Protein AF-A0A071MV81-F1 (afdb_monomer_lite)

Secondary structure (DSSP, 8-state):
-EEEEEEPBTTEEEEE--GGG--SSGGGEEEEEEESSSS---EEEE-SSSEEEEE-SSS-EEEEEEEE-

Organism: NCBI:txid95486

Radius of gyration: 11.31 Å; chains: 1; bounding box: 30×18×29 Å

pLDDT: mean 87.79, std 4.38, range [75.75, 93.31]

Sequence (69 aa):
MVHGSVALASGSATVKLTGPAVYTSASSYTCTANDTTAANAVKVSQDSGASITFTGTGTNTVQFLCAGN

Structure (mmCIF, N/CA/C/O backbone):
data_AF-A0A071MV81-F1
#
_entry.id   AF-A0A071MV81-F1
#
loop_
_atom_site.group_PDB
_atom_site.id
_atom_site.type_symbol
_atom_site.label_atom_id
_atom_site.label_alt_id
_atom_site.label_comp_id
_atom_site.label_asym_id
_atom_site.label_entity_id
_atom_site.label_seq_id
_atom_site.pdbx_PDB_ins_code
_atom_site.Cartn_x
_atom_site.Cartn_y
_atom_site.Cartn_z
_atom_site.occupancy
_atom_site.B_iso_or_equiv
_atom_site.auth_seq_id
_atom_site.auth_comp_id
_atom_site.auth_asym_id
_atom_site.auth_atom_id
_atom_site.pdbx_PDB_model_num
ATOM 1 N N . MET A 1 1 ? 1.432 -1.897 -11.108 1.00 78.38 1 MET A N 1
ATOM 2 C CA . MET A 1 1 ? 0.358 -1.453 -10.191 1.00 78.38 1 MET A CA 1
ATOM 3 C C . MET A 1 1 ? 0.382 -2.327 -8.951 1.00 78.38 1 MET A C 1
ATOM 5 O O . MET A 1 1 ? 0.523 -3.536 -9.085 1.00 78.38 1 MET A O 1
ATOM 9 N N . VAL A 1 2 ? 0.288 -1.727 -7.769 1.00 86.75 2 VAL A N 1
ATOM 10 C CA . VAL A 1 2 ? 0.285 -2.416 -6.471 1.00 86.75 2 VAL A CA 1
ATOM 11 C C . VAL A 1 2 ? -1.082 -2.217 -5.838 1.00 86.75 2 VAL A C 1
ATOM 13 O O . VAL A 1 2 ? -1.591 -1.102 -5.838 1.00 86.75 2 VAL A O 1
ATOM 16 N N . HIS A 1 3 ? -1.674 -3.277 -5.306 1.00 89.44 3 HIS A N 1
ATOM 17 C CA . HIS A 1 3 ? -2.948 -3.208 -4.602 1.00 89.44 3 HIS A CA 1
ATOM 18 C C . HIS A 1 3 ? -2.888 -4.061 -3.343 1.00 89.44 3 HIS A C 1
ATOM 20 O O . HIS A 1 3 ? -2.175 -5.064 -3.301 1.00 89.44 3 HIS A O 1
ATOM 26 N N . GLY A 1 4 ? -3.619 -3.652 -2.316 1.00 90.06 4 GLY A N 1
ATOM 27 C CA . GLY A 1 4 ? -3.681 -4.380 -1.060 1.00 90.06 4 GLY A CA 1
ATOM 28 C C . GLY A 1 4 ? -4.682 -3.764 -0.099 1.00 90.06 4 GLY A C 1
ATOM 29 O O . GLY A 1 4 ? -5.340 -2.771 -0.402 1.00 90.06 4 GLY A O 1
ATOM 30 N N . SER A 1 5 ? -4.788 -4.362 1.079 1.00 90.44 5 SER A N 1
ATOM 31 C CA . SER A 1 5 ? -5.612 -3.861 2.174 1.00 90.44 5 SER A CA 1
ATOM 32 C C . SER A 1 5 ? -4.799 -3.810 3.455 1.00 90.44 5 SER A C 1
ATOM 34 O O . SER A 1 5 ? -4.000 -4.709 3.718 1.00 90.44 5 SER A O 1
ATOM 36 N N . VAL A 1 6 ? -5.024 -2.783 4.264 1.00 91.12 6 VAL A N 1
ATOM 37 C CA . VAL A 1 6 ? -4.383 -2.624 5.566 1.00 91.12 6 VAL A CA 1
ATOM 38 C C . VAL A 1 6 ? -5.414 -2.202 6.607 1.00 91.12 6 VAL A C 1
ATOM 40 O O . VAL A 1 6 ? -6.277 -1.365 6.343 1.00 91.12 6 VAL A O 1
ATOM 43 N N . ALA A 1 7 ? -5.340 -2.804 7.790 1.00 90.62 7 ALA A N 1
ATOM 44 C CA . ALA A 1 7 ? -6.140 -2.386 8.932 1.00 90.62 7 ALA A CA 1
ATOM 45 C C . ALA A 1 7 ? -5.437 -1.226 9.644 1.00 90.62 7 ALA A C 1
ATOM 47 O O . ALA A 1 7 ? -4.248 -1.314 9.955 1.00 90.62 7 ALA A O 1
ATOM 48 N N . LEU A 1 8 ? -6.168 -0.147 9.903 1.00 87.44 8 LEU A N 1
ATOM 49 C CA . LEU A 1 8 ? -5.686 0.964 10.706 1.00 87.44 8 LEU A CA 1
ATOM 50 C C . LEU A 1 8 ? -5.686 0.532 12.166 1.00 87.44 8 LEU A C 1
ATOM 52 O O . LEU A 1 8 ? -6.709 0.116 12.708 1.00 87.44 8 LEU A O 1
ATOM 56 N N . ALA A 1 9 ? -4.537 0.660 12.813 1.00 85.00 9 ALA A N 1
ATOM 57 C CA . ALA A 1 9 ? -4.431 0.550 14.254 1.00 85.00 9 ALA A CA 1
ATOM 58 C C . ALA A 1 9 ? -4.485 1.972 14.811 1.00 85.00 9 ALA A C 1
ATOM 60 O O . ALA A 1 9 ? -3.617 2.793 14.518 1.00 85.00 9 ALA A O 1
ATOM 61 N N . SER A 1 10 ? -5.514 2.294 15.598 1.00 83.94 10 SER A N 1
ATOM 62 C CA . SER A 1 10 ? -5.668 3.627 16.211 1.00 83.94 10 SER A CA 1
ATOM 63 C C . SER A 1 10 ? -5.630 4.800 15.210 1.00 83.94 10 SER A C 1
ATOM 65 O O . SER A 1 10 ? -5.090 5.861 15.505 1.00 83.94 10 SER A O 1
ATOM 67 N N . GLY A 1 11 ? -6.213 4.625 14.020 1.00 84.94 11 GLY A N 1
ATOM 68 C CA . GLY A 1 11 ? -6.289 5.675 13.001 1.00 84.94 11 GLY A CA 1
ATOM 69 C C . GLY A 1 11 ? -5.060 5.800 12.098 1.00 84.94 11 GLY A C 1
ATOM 70 O O . GLY A 1 11 ? -5.033 6.692 11.253 1.00 84.94 11 GLY A O 1
ATOM 71 N N . SER A 1 12 ? -4.066 4.915 12.189 1.00 90.00 12 SER A N 1
ATOM 72 C CA . SER A 1 12 ? -2.951 4.900 11.237 1.00 90.00 12 SER A CA 1
ATOM 73 C C . SER A 1 12 ? -2.484 3.491 10.880 1.00 90.00 12 SER A C 1
ATOM 75 O O . SER A 1 12 ? -2.681 2.528 11.619 1.00 90.00 12 SER A O 1
ATOM 77 N N . ALA A 1 13 ? -1.889 3.362 9.700 1.00 92.25 13 ALA A N 1
ATOM 78 C CA . ALA A 1 13 ? -1.226 2.152 9.249 1.00 92.25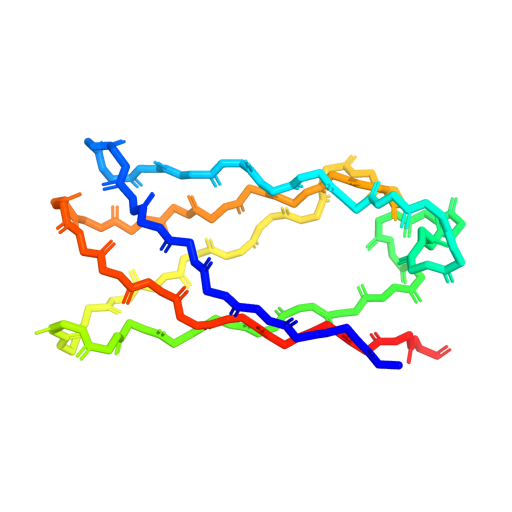 13 ALA A CA 1
ATOM 79 C C . ALA A 1 13 ? -0.090 2.499 8.291 1.00 92.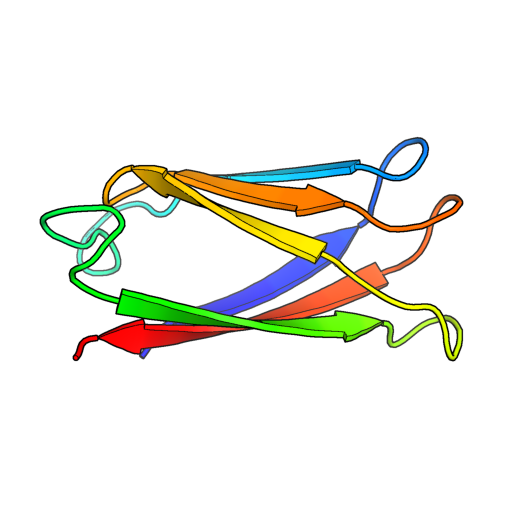25 13 ALA A C 1
ATOM 81 O O . ALA A 1 13 ? -0.262 3.321 7.396 1.00 92.25 13 ALA A O 1
ATOM 82 N N . THR A 1 14 ? 1.048 1.828 8.429 1.00 91.94 14 THR A N 1
ATOM 83 C CA . THR A 1 14 ? 2.169 1.976 7.498 1.00 91.94 14 THR A CA 1
ATOM 84 C C . THR A 1 14 ? 2.338 0.688 6.710 1.00 91.94 14 THR A C 1
ATOM 86 O O . THR A 1 14 ? 2.497 -0.391 7.277 1.00 91.94 14 THR A O 1
ATOM 89 N N . VAL A 1 15 ? 2.316 0.808 5.388 1.00 91.12 15 VAL A N 1
ATOM 90 C CA . VAL A 1 15 ? 2.573 -0.278 4.450 1.00 91.12 15 VAL A CA 1
ATOM 91 C C . VAL A 1 15 ? 3.966 -0.102 3.877 1.00 91.12 15 VAL A C 1
ATOM 93 O O . VAL A 1 15 ? 4.318 0.961 3.362 1.00 91.12 15 VAL A O 1
ATOM 96 N N . LYS A 1 16 ? 4.749 -1.178 3.936 1.00 91.62 16 LYS A N 1
ATOM 97 C CA . LYS A 1 16 ? 6.058 -1.256 3.300 1.00 91.62 16 LYS A CA 1
ATOM 98 C C . LYS A 1 16 ? 5.980 -2.155 2.072 1.00 91.62 16 LYS A C 1
ATOM 100 O O . LYS A 1 16 ? 5.738 -3.353 2.191 1.00 91.62 16 LYS A O 1
ATOM 105 N N . LEU A 1 17 ? 6.191 -1.568 0.904 1.00 87.06 17 LEU A N 1
ATOM 106 C CA . LEU A 1 17 ? 6.347 -2.273 -0.358 1.00 87.06 17 LEU A CA 1
ATOM 107 C C . LEU A 1 17 ? 7.671 -3.037 -0.351 1.00 87.06 17 LEU A C 1
ATOM 109 O O . LEU A 1 17 ? 8.690 -2.558 0.154 1.00 87.06 17 LEU A O 1
ATOM 113 N N . THR A 1 18 ? 7.661 -4.235 -0.921 1.00 86.00 18 THR A N 1
ATOM 114 C CA . THR A 1 18 ? 8.840 -5.095 -1.033 1.00 86.00 18 THR A CA 1
ATOM 115 C C . THR A 1 18 ? 8.917 -5.714 -2.425 1.00 86.00 18 THR A C 1
ATOM 117 O O . THR A 1 18 ? 7.924 -5.805 -3.150 1.00 86.00 18 THR A O 1
ATOM 120 N N . GLY A 1 19 ? 10.125 -6.118 -2.823 1.00 81.75 19 GLY A N 1
ATOM 121 C CA . GLY A 1 19 ? 10.364 -6.744 -4.121 1.00 81.75 19 GLY A CA 1
ATOM 122 C C . GLY A 1 19 ? 10.109 -5.796 -5.307 1.00 81.75 19 GLY A C 1
ATOM 123 O O . GLY A 1 19 ? 10.368 -4.598 -5.193 1.00 81.75 19 GLY A O 1
ATOM 124 N N . PRO A 1 20 ? 9.601 -6.300 -6.447 1.00 75.75 20 PRO A N 1
ATOM 125 C CA . PRO A 1 20 ? 9.426 -5.510 -7.673 1.00 75.75 20 PRO A CA 1
ATOM 126 C C . PRO A 1 20 ? 8.319 -4.446 -7.575 1.00 75.75 20 PRO A C 1
ATOM 128 O O . PRO A 1 20 ? 8.116 -3.681 -8.511 1.00 75.75 20 PRO A O 1
ATOM 131 N N . ALA A 1 21 ? 7.588 -4.404 -6.457 1.00 77.31 21 ALA A N 1
ATOM 132 C CA . ALA A 1 21 ? 6.562 -3.409 -6.168 1.00 77.31 21 ALA A CA 1
ATOM 133 C C . ALA A 1 21 ? 7.130 -2.095 -5.598 1.00 77.31 21 ALA A C 1
ATOM 135 O O . ALA A 1 21 ? 6.373 -1.145 -5.416 1.00 77.31 21 ALA A O 1
ATOM 136 N N . VAL A 1 22 ? 8.429 -2.040 -5.279 1.00 86.44 22 VAL A N 1
ATOM 137 C CA . VAL A 1 22 ? 9.091 -0.839 -4.754 1.00 86.44 22 VAL A CA 1
ATOM 138 C C . VAL A 1 22 ? 9.307 0.176 -5.872 1.00 86.44 22 VAL A C 1
ATOM 140 O O . VAL A 1 22 ? 9.906 -0.132 -6.900 1.00 86.44 22 VAL A O 1
ATOM 143 N N . TYR A 1 23 ? 8.861 1.407 -5.646 1.00 88.00 23 TYR A N 1
ATOM 144 C CA . TYR A 1 23 ? 9.104 2.530 -6.541 1.00 88.00 23 TYR A CA 1
ATOM 145 C C . TYR A 1 23 ? 10.443 3.207 -6.235 1.00 88.00 23 TYR A C 1
ATOM 147 O O . TYR A 1 23 ? 11.025 3.045 -5.163 1.00 88.00 23 TYR A O 1
ATOM 155 N N . THR A 1 24 ? 10.932 4.013 -7.174 1.00 86.31 24 THR A N 1
ATOM 156 C CA . THR A 1 24 ? 12.201 4.745 -7.042 1.00 86.31 24 THR A CA 1
ATOM 157 C C . THR A 1 24 ?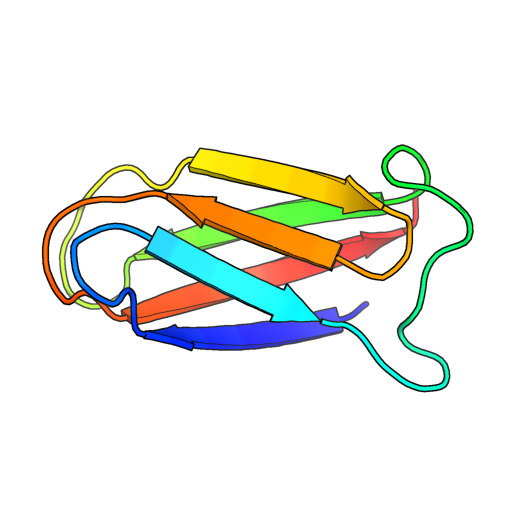 12.147 5.864 -6.004 1.00 86.31 24 THR A C 1
ATOM 159 O O . THR A 1 24 ? 13.134 6.133 -5.325 1.00 86.31 24 THR A O 1
ATOM 162 N N . SER A 1 25 ? 11.014 6.554 -5.869 1.00 87.56 25 SER A N 1
ATOM 163 C CA . SER A 1 25 ? 10.828 7.679 -4.943 1.00 87.56 25 SER A CA 1
ATOM 164 C C . SER A 1 25 ? 9.350 7.864 -4.610 1.00 87.56 25 SER A C 1
ATOM 166 O O . SER A 1 25 ? 8.496 7.372 -5.341 1.00 87.56 25 SER A O 1
ATOM 168 N N . ALA A 1 26 ? 9.044 8.600 -3.537 1.00 88.00 26 ALA A N 1
ATOM 169 C CA . ALA A 1 26 ? 7.669 8.901 -3.120 1.00 88.00 26 ALA A CA 1
ATOM 170 C C . ALA A 1 26 ? 6.829 9.588 -4.215 1.00 88.00 26 ALA A C 1
ATOM 172 O O . ALA A 1 26 ? 5.632 9.361 -4.303 1.00 88.00 26 ALA A O 1
ATOM 173 N N . SER A 1 27 ? 7.461 10.393 -5.072 1.00 88.38 27 SER A N 1
ATOM 174 C CA . SER A 1 27 ? 6.826 11.097 -6.194 1.00 88.38 27 SER A CA 1
ATOM 175 C C . SER A 1 27 ? 6.756 10.280 -7.490 1.00 88.38 27 SER A C 1
ATOM 177 O O . SER A 1 27 ? 6.139 10.714 -8.460 1.00 88.38 27 SER A O 1
ATOM 179 N N . SER A 1 28 ? 7.384 9.102 -7.540 1.00 89.25 28 SER A N 1
ATOM 180 C CA . SER A 1 28 ? 7.354 8.227 -8.721 1.00 89.25 28 SER A CA 1
ATOM 181 C C . SER A 1 28 ? 6.057 7.424 -8.832 1.00 89.25 28 SER A C 1
ATOM 183 O O . SER A 1 28 ? 5.878 6.683 -9.794 1.00 89.25 28 SER A O 1
ATOM 185 N N . TYR A 1 29 ? 5.168 7.536 -7.846 1.00 90.50 29 TYR A N 1
ATOM 186 C CA . TYR A 1 29 ? 3.907 6.818 -7.805 1.00 90.50 29 TYR A CA 1
ATOM 187 C C . TYR A 1 29 ? 2.854 7.598 -7.029 1.00 90.50 29 TYR A C 1
ATOM 189 O O . TYR A 1 29 ? 3.166 8.404 -6.158 1.00 90.50 29 TYR A O 1
ATOM 197 N N . THR A 1 30 ? 1.596 7.309 -7.331 1.00 90.50 30 THR A N 1
ATOM 198 C CA . THR A 1 30 ? 0.440 7.858 -6.629 1.00 90.50 30 THR A CA 1
ATOM 199 C C . THR A 1 30 ? -0.356 6.714 -6.026 1.00 90.50 30 THR A C 1
ATOM 201 O O . THR A 1 30 ? -0.623 5.716 -6.699 1.00 90.50 30 THR A O 1
ATOM 204 N N . CYS A 1 31 ? -0.754 6.857 -4.761 1.00 90.69 31 CYS A N 1
ATOM 205 C CA . CYS A 1 31 ? -1.630 5.905 -4.088 1.00 90.69 31 CYS A CA 1
ATOM 206 C C . CYS A 1 31 ? -2.978 6.531 -3.765 1.00 90.69 31 CYS A C 1
ATOM 208 O O . CYS A 1 31 ? -3.057 7.640 -3.240 1.00 90.69 31 CYS A O 1
ATOM 210 N N . THR A 1 32 ? -4.026 5.758 -4.001 1.00 90.81 32 THR A N 1
ATOM 211 C CA . THR A 1 32 ? -5.381 6.034 -3.531 1.00 90.81 32 THR A CA 1
ATOM 212 C C . THR A 1 32 ? -5.733 5.047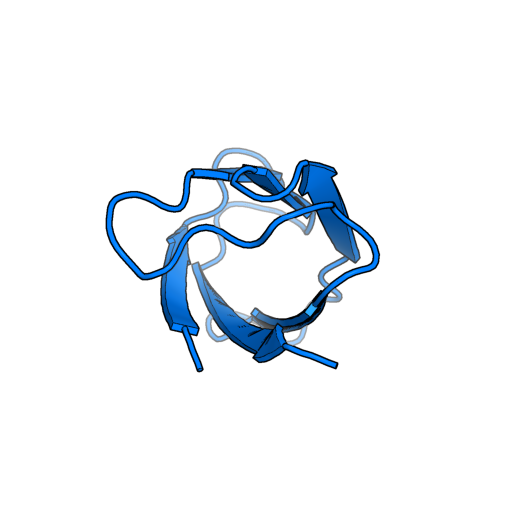 -2.430 1.00 90.81 32 THR A C 1
ATOM 214 O O . THR A 1 32 ? -5.207 3.933 -2.395 1.00 90.81 32 THR A O 1
ATOM 217 N N . ALA A 1 33 ? -6.587 5.474 -1.509 1.00 90.56 33 ALA A N 1
ATOM 218 C CA . ALA A 1 33 ? -7.050 4.670 -0.392 1.00 90.56 33 ALA A CA 1
ATOM 219 C C . ALA A 1 33 ? -8.554 4.847 -0.228 1.00 90.56 33 ALA A C 1
ATOM 221 O O . ALA A 1 33 ? -9.052 5.969 -0.292 1.00 90.56 33 ALA A O 1
ATOM 222 N N . ASN A 1 34 ? -9.253 3.743 0.004 1.00 89.56 34 ASN A N 1
ATOM 223 C CA . ASN A 1 34 ? -10.677 3.718 0.274 1.00 89.56 34 ASN A CA 1
ATOM 224 C C . ASN A 1 34 ? -10.942 2.937 1.561 1.00 89.56 34 ASN A C 1
ATOM 226 O O . ASN A 1 34 ? -10.542 1.777 1.682 1.00 89.56 34 ASN A O 1
ATOM 230 N N . ASP A 1 35 ? -11.622 3.567 2.513 1.00 87.62 35 ASP A N 1
ATOM 231 C CA . ASP A 1 35 ? -12.130 2.883 3.697 1.00 87.62 35 ASP A CA 1
ATOM 232 C C . ASP A 1 35 ? -13.303 1.984 3.289 1.00 87.62 35 ASP A C 1
ATOM 234 O O . ASP A 1 35 ? -14.242 2.405 2.615 1.00 87.62 35 ASP A O 1
ATOM 238 N N . THR A 1 36 ? -13.199 0.705 3.637 1.00 85.44 36 THR A N 1
ATOM 239 C CA . THR A 1 36 ? -14.202 -0.318 3.297 1.00 85.44 36 THR A CA 1
ATOM 240 C C . THR A 1 36 ? -15.054 -0.735 4.483 1.00 85.44 36 THR A C 1
ATOM 242 O O . THR A 1 36 ? -16.009 -1.488 4.327 1.00 85.44 36 THR A O 1
ATOM 245 N N . THR A 1 37 ? -14.721 -0.233 5.667 1.00 84.00 37 THR A N 1
ATOM 246 C CA . THR A 1 37 ? -15.460 -0.475 6.906 1.00 84.00 37 THR A CA 1
ATOM 247 C C . THR A 1 37 ? -16.457 0.637 7.205 1.00 84.00 37 THR A C 1
ATOM 249 O O . THR A 1 37 ? -17.548 0.357 7.692 1.00 84.00 37 THR A O 1
ATOM 252 N N . ALA A 1 38 ? -16.115 1.886 6.889 1.00 76.88 38 ALA A N 1
ATOM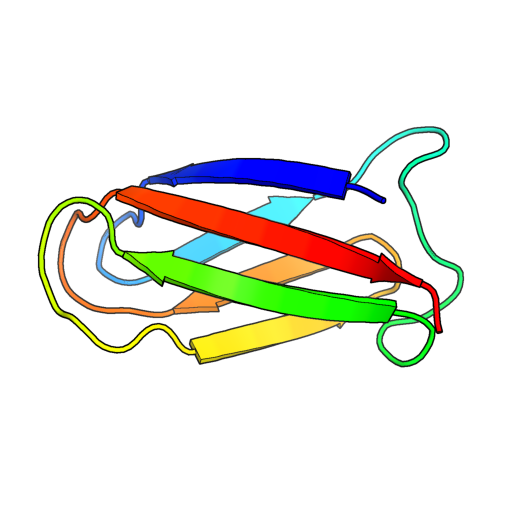 253 C CA . ALA A 1 38 ? -16.982 3.047 7.046 1.00 76.88 38 ALA A CA 1
ATOM 254 C C . ALA A 1 38 ? -16.690 4.086 5.952 1.00 76.88 38 ALA A C 1
ATOM 256 O O . ALA A 1 38 ? -15.635 4.061 5.328 1.00 76.88 38 ALA A O 1
ATOM 257 N N . ALA A 1 39 ? -17.606 5.027 5.722 1.00 78.25 39 ALA A N 1
ATOM 258 C CA . ALA A 1 39 ? -17.411 6.117 4.761 1.00 78.25 39 ALA A CA 1
ATOM 259 C C . ALA A 1 39 ? -16.529 7.238 5.350 1.00 78.25 39 ALA A C 1
ATOM 261 O O . ALA A 1 39 ? -16.950 8.391 5.447 1.00 78.25 39 ALA A O 1
ATOM 262 N N . ASN A 1 40 ? -15.314 6.890 5.782 1.00 82.94 40 ASN A N 1
ATOM 263 C CA . ASN A 1 40 ? -14.414 7.803 6.479 1.00 82.94 40 ASN A CA 1
ATOM 264 C C . ASN A 1 40 ? -13.271 8.241 5.557 1.00 82.94 40 ASN A C 1
ATOM 266 O O . ASN A 1 40 ? -12.794 7.485 4.711 1.00 82.94 40 ASN A O 1
ATOM 270 N N . ALA A 1 41 ? -12.822 9.487 5.719 1.00 82.81 41 ALA A N 1
ATOM 271 C CA . ALA A 1 41 ? -11.721 10.021 4.927 1.00 82.81 41 ALA A CA 1
ATOM 272 C C . ALA A 1 41 ? -10.392 9.362 5.325 1.00 82.81 41 ALA A C 1
ATOM 274 O O . ALA A 1 41 ? -10.060 9.275 6.510 1.00 82.81 41 ALA A O 1
ATOM 275 N N . VAL A 1 42 ? -9.609 8.956 4.323 1.00 89.94 42 VAL A N 1
ATOM 276 C CA . VAL A 1 42 ? -8.264 8.405 4.506 1.00 89.94 42 VAL A CA 1
ATOM 277 C C . VAL A 1 42 ? -7.259 9.313 3.816 1.00 89.94 42 VAL A C 1
ATOM 279 O O . VAL A 1 42 ? -7.324 9.549 2.612 1.00 89.94 42 VAL A O 1
ATOM 282 N N . LYS A 1 43 ? -6.294 9.809 4.581 1.00 90.94 43 LYS A N 1
ATOM 283 C CA . LYS A 1 43 ? -5.119 10.499 4.069 1.00 90.94 43 LYS A CA 1
ATOM 284 C C . LYS A 1 43 ? -4.056 9.471 3.705 1.00 90.94 43 LYS A C 1
ATOM 286 O O . LYS A 1 43 ? -3.709 8.617 4.518 1.00 90.94 43 LYS A O 1
ATOM 291 N N . VAL A 1 44 ? -3.497 9.600 2.508 1.00 92.12 44 VAL A N 1
ATOM 292 C CA . VAL A 1 44 ? -2.352 8.803 2.063 1.00 92.12 44 VAL A CA 1
ATOM 293 C C . VAL A 1 44 ? -1.105 9.678 2.051 1.00 92.12 44 VAL A C 1
ATOM 295 O O . VAL A 1 44 ? -1.146 10.815 1.586 1.00 92.12 44 VAL A O 1
ATOM 298 N N . SER A 1 45 ? -0.005 9.160 2.585 1.00 92.69 45 SER A N 1
ATOM 299 C CA . SER A 1 45 ? 1.311 9.796 2.599 1.00 92.69 45 SER A CA 1
ATOM 300 C C . SER A 1 45 ? 2.326 8.826 2.015 1.00 92.69 45 SER A C 1
ATOM 302 O O . SER A 1 45 ? 2.523 7.749 2.569 1.00 92.69 45 SER A O 1
ATOM 304 N N . GLN A 1 46 ? 2.948 9.167 0.889 1.00 92.25 46 GLN A N 1
ATOM 305 C CA . GLN A 1 46 ? 4.085 8.407 0.370 1.00 92.25 46 GLN A CA 1
ATOM 306 C C . GLN A 1 46 ? 5.350 8.934 1.054 1.00 92.25 46 GLN A C 1
ATOM 308 O O . GLN A 1 46 ? 5.806 10.033 0.752 1.00 92.25 46 GLN A O 1
ATOM 313 N N . ASP A 1 47 ? 5.909 8.171 1.990 1.00 90.31 47 ASP A N 1
ATOM 314 C CA . ASP A 1 47 ? 7.089 8.599 2.751 1.00 90.31 47 ASP A CA 1
ATOM 315 C C . ASP A 1 47 ? 8.388 8.272 1.996 1.00 90.31 47 ASP A C 1
ATOM 317 O O . ASP A 1 47 ? 9.395 8.965 2.121 1.00 90.31 47 ASP A O 1
ATOM 321 N N . SER A 1 48 ? 8.380 7.207 1.187 1.00 89.94 48 SER A N 1
ATOM 322 C CA . SER A 1 48 ? 9.501 6.831 0.317 1.00 89.94 48 SER A CA 1
ATOM 323 C C . SER A 1 48 ? 9.024 6.027 -0.894 1.00 89.94 48 SER A C 1
ATOM 325 O O . SER A 1 48 ? 7.841 5.731 -1.017 1.00 89.94 48 SER A O 1
ATOM 327 N N . GLY A 1 49 ? 9.938 5.602 -1.770 1.00 88.38 49 GLY A N 1
ATOM 328 C CA . GLY A 1 49 ? 9.642 4.647 -2.848 1.00 88.38 49 GLY A CA 1
ATOM 329 C C . GLY A 1 49 ? 9.037 3.312 -2.376 1.00 88.38 49 GLY A C 1
ATOM 330 O O . GLY A 1 49 ? 8.343 2.634 -3.129 1.00 88.38 49 GLY A O 1
ATOM 331 N N . ALA A 1 50 ? 9.266 2.951 -1.111 1.00 90.38 50 ALA A N 1
ATOM 332 C CA . ALA A 1 50 ? 8.825 1.692 -0.523 1.00 90.38 50 ALA A CA 1
ATOM 333 C C . ALA A 1 50 ? 7.881 1.858 0.675 1.00 90.38 50 ALA A C 1
ATOM 335 O O . ALA A 1 50 ? 7.412 0.852 1.191 1.00 90.38 50 ALA A O 1
ATOM 336 N N . SER A 1 51 ? 7.624 3.073 1.160 1.00 91.69 51 SER A N 1
ATOM 337 C CA . SER A 1 51 ? 6.872 3.291 2.403 1.00 91.69 51 SER A CA 1
ATOM 338 C C . SER A 1 51 ? 5.693 4.212 2.170 1.00 91.69 51 SER A C 1
ATOM 340 O O . SER A 1 51 ? 5.862 5.312 1.644 1.00 91.69 51 SER A O 1
ATOM 342 N N . ILE A 1 52 ? 4.522 3.761 2.609 1.00 93.19 52 ILE A N 1
ATOM 343 C CA . ILE A 1 52 ? 3.270 4.497 2.507 1.00 93.19 52 ILE A CA 1
ATOM 344 C C . ILE A 1 52 ? 2.592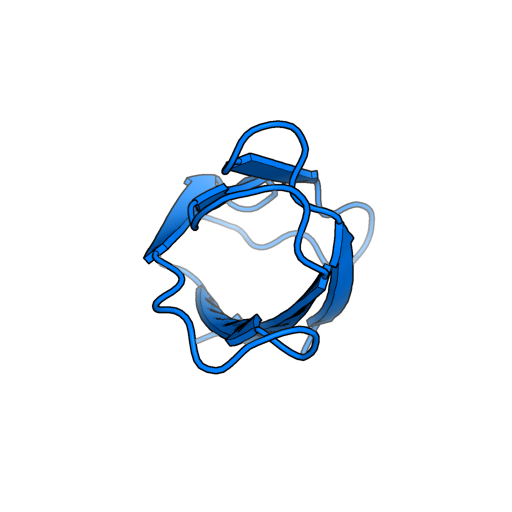 4.474 3.867 1.00 93.19 52 ILE A C 1
ATOM 346 O O . ILE A 1 52 ? 2.357 3.405 4.427 1.00 93.19 52 ILE A O 1
ATOM 350 N N . THR A 1 53 ? 2.222 5.640 4.370 1.00 93.31 53 THR A N 1
ATOM 351 C CA . THR A 1 53 ? 1.435 5.775 5.588 1.00 93.31 53 THR A CA 1
ATOM 352 C C . THR A 1 53 ? 0.009 6.182 5.237 1.00 93.31 53 THR A C 1
ATOM 354 O O . THR A 1 53 ? -0.236 7.185 4.567 1.00 93.31 53 THR A O 1
ATOM 357 N N . PHE A 1 54 ? -0.942 5.387 5.705 1.00 92.00 54 PHE A N 1
ATOM 358 C CA . PHE A 1 54 ? -2.371 5.642 5.650 1.00 92.00 54 PHE A CA 1
ATOM 359 C C . PHE A 1 54 ? -2.820 6.161 7.009 1.00 92.00 54 PHE A C 1
ATOM 361 O O . PHE A 1 54 ? -2.496 5.589 8.049 1.00 92.00 54 PHE A O 1
ATOM 368 N N . THR A 1 55 ? -3.568 7.255 7.013 1.00 91.12 55 THR A N 1
ATOM 369 C CA . THR A 1 55 ? -4.131 7.844 8.227 1.00 91.12 55 THR A CA 1
ATOM 370 C C . THR A 1 55 ? -5.619 8.039 8.024 1.00 91.12 55 THR A C 1
ATOM 372 O O . THR A 1 55 ? -6.043 8.622 7.036 1.00 91.12 55 THR A O 1
ATOM 375 N N . GLY A 1 56 ? -6.411 7.555 8.960 1.00 87.94 56 GLY A N 1
ATOM 376 C CA . GLY A 1 56 ? -7.859 7.651 8.962 1.00 87.94 56 GLY A CA 1
ATOM 377 C C . GLY A 1 56 ? -8.341 7.726 10.401 1.00 87.94 56 GLY A C 1
ATOM 378 O O . GLY A 1 56 ? -7.672 8.281 11.270 1.00 87.94 56 GLY A O 1
ATOM 379 N N . THR A 1 57 ? -9.499 7.147 10.673 1.00 83.31 57 THR A N 1
ATOM 380 C CA . THR A 1 57 ? -10.114 7.187 12.004 1.00 83.31 57 THR A CA 1
ATOM 381 C C . THR A 1 57 ? -10.419 5.781 12.492 1.00 83.31 57 THR A C 1
ATOM 383 O O . THR A 1 57 ? -10.856 4.947 11.704 1.00 83.31 57 THR A O 1
ATOM 386 N N . GLY A 1 58 ? -10.262 5.537 13.792 1.00 81.88 58 GLY A N 1
ATOM 387 C CA . GLY A 1 58 ? -10.659 4.272 14.410 1.00 81.88 58 GLY A CA 1
ATOM 388 C C . GLY A 1 58 ? -9.839 3.065 13.943 1.00 81.88 58 GLY A C 1
ATOM 389 O O . GLY A 1 58 ? -8.671 3.188 13.569 1.00 81.88 58 GLY A O 1
ATOM 390 N N . THR A 1 59 ? -10.456 1.886 14.012 1.00 81.44 59 THR A N 1
ATOM 391 C CA . THR A 1 59 ? -9.873 0.586 13.638 1.00 81.44 59 THR A CA 1
ATOM 392 C C . THR A 1 59 ? -10.516 0.054 12.365 1.00 81.44 59 THR A C 1
ATOM 394 O O . THR A 1 59 ? -11.179 -0.982 12.356 1.00 81.44 59 THR A O 1
ATOM 397 N N . ASN A 1 60 ? -10.361 0.831 11.301 1.00 85.25 60 ASN A N 1
ATOM 398 C CA . ASN A 1 60 ? -11.003 0.609 10.015 1.00 85.25 60 ASN A CA 1
ATOM 399 C C . ASN A 1 60 ? -10.084 -0.144 9.044 1.00 85.25 60 ASN A C 1
ATOM 401 O O . ASN A 1 60 ? -8.861 -0.079 9.163 1.00 85.25 60 ASN A O 1
ATOM 405 N N . THR A 1 61 ? -10.655 -0.845 8.063 1.00 89.50 61 THR A N 1
ATOM 406 C CA . THR A 1 61 ? -9.881 -1.502 6.996 1.00 89.50 61 THR A CA 1
ATOM 407 C C . THR A 1 61 ? -9.908 -0.666 5.730 1.00 89.50 61 THR A C 1
ATOM 409 O O . THR A 1 61 ? -10.969 -0.376 5.173 1.00 89.50 61 THR A O 1
ATOM 412 N N . VAL A 1 62 ? -8.718 -0.330 5.243 1.00 91.50 62 VAL A N 1
ATOM 413 C CA . VAL A 1 62 ? -8.520 0.492 4.056 1.00 91.50 62 VAL A CA 1
ATOM 414 C C . VAL A 1 62 ? -7.942 -0.350 2.934 1.00 91.50 62 VAL A C 1
ATOM 416 O O . VAL A 1 62 ? -6.915 -1.007 3.097 1.00 91.50 62 VAL A O 1
ATOM 419 N N . GLN A 1 63 ? -8.589 -0.300 1.774 1.00 92.38 63 GLN A N 1
ATOM 420 C CA . GLN A 1 63 ? -8.036 -0.816 0.529 1.00 92.38 63 GLN A CA 1
ATOM 421 C C . GLN A 1 63 ? -7.253 0.286 -0.166 1.00 92.38 63 GLN A C 1
ATOM 423 O O . GLN A 1 63 ? -7.736 1.410 -0.284 1.00 92.38 63 GLN A O 1
ATOM 428 N N . PHE A 1 64 ? -6.051 -0.027 -0.632 1.00 91.50 64 PHE A N 1
ATOM 429 C CA . PHE A 1 64 ? -5.196 0.924 -1.320 1.00 91.50 64 PHE A CA 1
ATOM 430 C C . PHE A 1 64 ? -4.760 0.403 -2.683 1.00 91.50 64 PHE A C 1
ATOM 432 O O . PHE A 1 64 ? -4.544 -0.795 -2.886 1.00 91.50 64 PHE A O 1
ATOM 439 N N . LEU A 1 65 ? -4.604 1.339 -3.614 1.00 91.44 65 LEU A N 1
ATOM 440 C CA . LEU A 1 65 ? -4.124 1.088 -4.962 1.00 91.44 65 LEU A CA 1
ATOM 441 C C . LEU A 1 65 ? -3.057 2.122 -5.308 1.00 91.44 65 LEU A C 1
ATOM 443 O O . LEU A 1 65 ? -3.329 3.322 -5.294 1.00 91.44 65 LEU A O 1
ATOM 447 N N . CYS A 1 66 ? -1.855 1.657 -5.626 1.00 90.94 66 CYS A N 1
ATOM 448 C CA . CYS A 1 66 ? -0.725 2.486 -6.013 1.00 90.94 66 CYS A CA 1
ATOM 449 C C . CYS A 1 66 ? -0.334 2.214 -7.465 1.00 90.94 66 CYS A C 1
ATOM 451 O O . CYS A 1 66 ? -0.106 1.064 -7.859 1.00 90.94 66 CYS A O 1
ATOM 453 N N . ALA A 1 67 ? -0.208 3.275 -8.251 1.00 89.94 67 ALA A N 1
ATOM 454 C CA . ALA A 1 67 ? 0.238 3.226 -9.635 1.00 89.94 67 ALA A CA 1
ATOM 455 C C . ALA A 1 67 ? 1.463 4.128 -9.817 1.00 89.94 67 ALA A C 1
ATOM 457 O O . ALA A 1 67 ? 1.508 5.223 -9.261 1.00 89.94 67 ALA A O 1
ATOM 458 N N . GLY A 1 68 ? 2.454 3.646 -10.573 1.00 87.06 68 GLY A N 1
ATOM 459 C CA . GLY A 1 68 ? 3.587 4.467 -11.001 1.00 87.06 68 GLY A CA 1
ATOM 460 C C . GLY A 1 68 ? 3.128 5.535 -11.990 1.00 87.06 68 GLY A C 1
ATOM 461 O O . GLY A 1 68 ? 2.195 5.276 -12.755 1.00 87.06 68 GLY A O 1
ATOM 462 N N . ASN A 1 69 ? 3.762 6.705 -11.929 1.00 78.00 69 ASN A N 1
ATOM 463 C CA . ASN A 1 69 ? 3.579 7.778 -12.909 1.00 78.00 69 ASN A CA 1
ATOM 464 C C . ASN A 1 69 ? 4.271 7.448 -14.237 1.00 78.00 69 ASN A C 1
ATOM 466 O O . ASN A 1 69 ? 5.320 6.763 -14.195 1.00 78.00 69 ASN A O 1
#

Foldseek 3Di:
DDKDKDWADQFKDKFFADDPQFAQWLLQKDKDKQFPADRWDWDWGSPTSGMIMIGTHDGTMMIMDMDGD